Protein AF-A0A1J7BX11-F1 (afdb_monomer)

Organism: Flavobacterium johnsoniae (NCBI:txid986)

Foldseek 3Di:
DDDDPVLPQDFDVLQDDDECSVVVSQLVSVVSVHDDDDDPPDDDDDPDPDDLDPSNLVNVVSNCVVCVVSPDPPDPDDDLVVVLVVLLVSQVSCVVVPNHDPVSLVVNCVVPVPPVSNVSNVVSVVVVVVVVVVVVD

Mean predicted aligned error: 5.06 Å

Secondary structure (DSSP, 8-state):
----GGG-----TTS-SSSSHHHHHHHHHHHTTPPP---SSS-----------HHHHHHHHHHHHHHGGG--SS--S--HHHHHHHHHHHHHHHHHTT---HHHHHHHHHH-TT-HHHHHHHHHHHHHHHHHHHH--

Solvent-accessible surface area (backbone atoms only — not comparable to full-atom values): 8822 Å² total; per-residue (Å²): 140,87,78,65,79,89,69,77,76,69,80,62,76,87,55,62,82,96,35,62,54,70,58,51,40,50,51,55,41,46,74,71,72,49,85,89,83,87,69,84,90,62,89,77,89,75,91,70,90,77,74,89,47,70,64,40,53,52,25,52,54,52,49,46,72,75,42,50,90,69,54,76,86,83,70,84,82,80,53,68,68,59,54,55,49,51,52,50,54,52,48,54,54,21,50,74,67,70,57,66,59,64,70,61,51,51,51,44,38,76,75,42,64,85,41,69,64,56,56,53,53,50,52,53,51,54,48,55,51,56,53,51,66,69,76,76,116

Radius of gyration: 19.07 Å; Cα contacts (8 Å, |Δi|>4): 76; chains: 1; bounding box: 45×33×64 Å

pLDDT: mean 91.87, std 7.67, range [46.41, 97.62]

InterPro domains:
  IPR029044 Nucleotide-diphospho-sugar transferases [G3DSA:3.90.550.10] (1-85)

Structure (mmCIF, N/CA/C/O backbone):
data_AF-A0A1J7BX11-F1
#
_entry.id   AF-A0A1J7BX11-F1
#
loop_
_atom_site.group_PDB
_atom_site.id
_atom_site.type_symbol
_atom_site.label_atom_id
_atom_site.label_alt_id
_atom_site.label_comp_id
_atom_site.label_asym_id
_atom_site.label_entity_id
_atom_site.label_seq_id
_atom_site.pdbx_PDB_ins_code
_atom_site.Cartn_x
_atom_site.Cartn_y
_atom_site.Cartn_z
_atom_site.occupancy
_atom_site.B_iso_or_equiv
_atom_site.auth_seq_id
_atom_site.auth_comp_id
_atom_site.auth_asym_id
_atom_site.auth_atom_id
_atom_site.pdbx_PDB_model_num
ATOM 1 N N . MET A 1 1 ? -12.746 -8.350 12.673 1.00 83.00 1 MET A N 1
ATOM 2 C CA . MET A 1 1 ? -12.798 -6.941 13.123 1.00 83.00 1 MET A CA 1
ATOM 3 C C . MET A 1 1 ? -14.225 -6.624 13.523 1.00 83.00 1 MET A C 1
ATOM 5 O O . MET A 1 1 ? -15.134 -7.018 12.806 1.00 83.00 1 MET A O 1
ATOM 9 N N . A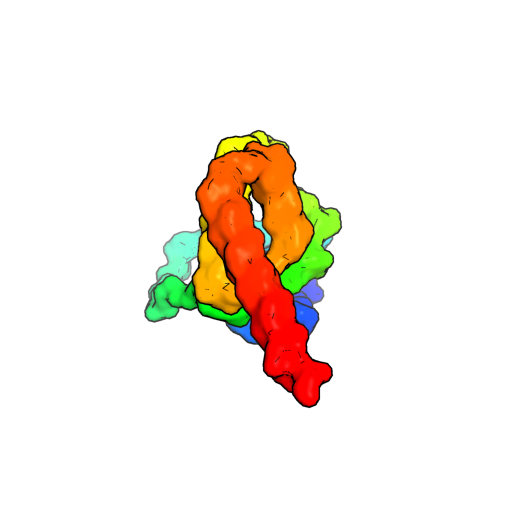LA A 1 2 ? -14.417 -5.957 14.655 1.00 90.62 2 ALA A N 1
ATOM 10 C CA . ALA A 1 2 ? -15.730 -5.558 15.147 1.00 90.62 2 ALA A CA 1
ATOM 11 C C . ALA A 1 2 ? -15.687 -4.083 15.560 1.00 90.62 2 ALA A C 1
ATOM 13 O O . ALA A 1 2 ? -14.660 -3.610 16.044 1.00 90.62 2 ALA A O 1
ATOM 14 N N . LEU A 1 3 ? -16.792 -3.366 15.356 1.00 92.88 3 LEU A N 1
ATOM 15 C CA . LEU A 1 3 ? -16.944 -1.964 15.738 1.00 92.88 3 LEU A CA 1
ATOM 16 C C . LEU A 1 3 ? -18.206 -1.807 16.587 1.00 92.88 3 LEU A C 1
ATOM 18 O O . LEU A 1 3 ? -19.226 -2.447 16.330 1.00 92.88 3 LEU A O 1
ATOM 22 N N . LYS A 1 4 ? -18.163 -0.920 17.586 1.00 90.69 4 LYS A N 1
ATOM 23 C CA . LYS A 1 4 ? -19.382 -0.511 18.296 1.00 90.69 4 LYS A CA 1
ATOM 24 C C . LYS A 1 4 ? -20.278 0.265 17.332 1.00 90.69 4 LYS A C 1
ATOM 26 O O . LYS A 1 4 ? -19.801 1.178 16.656 1.00 90.69 4 LYS A O 1
ATOM 31 N N . LYS A 1 5 ? -21.584 -0.024 17.335 1.00 88.50 5 LYS A N 1
ATOM 32 C CA . LYS A 1 5 ? -22.583 0.678 16.505 1.00 88.50 5 LYS A CA 1
ATOM 33 C C . LYS A 1 5 ? -22.527 2.204 16.673 1.00 88.50 5 LYS A C 1
ATOM 35 O O . LYS A 1 5 ? -22.712 2.937 15.711 1.00 88.50 5 LYS A O 1
ATOM 40 N N . SER A 1 6 ? -22.208 2.681 17.877 1.00 88.62 6 SER A N 1
ATOM 41 C CA . SER A 1 6 ? -22.104 4.108 18.203 1.00 88.62 6 SER A CA 1
ATOM 42 C C . SER A 1 6 ? -20.964 4.853 17.498 1.00 88.62 6 SER A C 1
ATOM 44 O O . SER A 1 6 ? -20.960 6.077 17.515 1.00 88.62 6 SER A O 1
ATOM 46 N N . THR A 1 7 ? -20.006 4.156 16.877 1.00 89.88 7 THR A N 1
ATOM 47 C CA . THR A 1 7 ? -18.898 4.807 16.153 1.00 89.88 7 THR A CA 1
ATOM 48 C C . THR A 1 7 ? -19.355 5.488 14.859 1.00 89.88 7 THR A C 1
ATOM 50 O O . THR A 1 7 ? -18.707 6.431 14.396 1.00 89.88 7 THR A O 1
ATOM 53 N N . ALA A 1 8 ? -20.471 5.036 14.267 1.00 92.12 8 ALA A N 1
ATOM 54 C CA . ALA A 1 8 ? -20.993 5.510 12.980 1.00 92.12 8 ALA A CA 1
ATOM 55 C C . ALA A 1 8 ? -19.924 5.559 11.862 1.00 92.12 8 ALA A C 1
ATOM 57 O O . ALA A 1 8 ? -19.929 6.470 11.034 1.00 92.12 8 ALA A O 1
ATOM 58 N N . VAL A 1 9 ? -18.925 4.670 11.909 1.00 95.12 9 VAL A N 1
ATOM 59 C CA . VAL A 1 9 ? -17.916 4.518 10.851 1.00 95.12 9 VAL A CA 1
ATOM 60 C C . VAL A 1 9 ? -18.419 3.465 9.875 1.00 95.12 9 VAL A C 1
ATOM 62 O O . VAL A 1 9 ? -18.834 2.384 10.289 1.00 95.12 9 VAL A O 1
ATOM 65 N N . GLU A 1 10 ? -18.354 3.783 8.590 1.00 94.06 10 GLU A N 1
ATOM 66 C CA . GLU A 1 10 ? -18.792 2.918 7.499 1.00 94.06 10 GLU A CA 1
ATOM 67 C C . GLU A 1 10 ? -17.611 2.577 6.590 1.00 94.06 10 GLU A C 1
ATOM 69 O O . GLU A 1 10 ? -16.585 3.263 6.589 1.00 94.06 10 GLU A O 1
ATOM 74 N N . PHE A 1 11 ? -17.741 1.501 5.814 1.00 94.44 11 PHE A N 1
ATOM 75 C CA . PHE A 1 11 ? -16.731 1.168 4.818 1.00 94.44 11 PHE A CA 1
ATOM 76 C C . PHE A 1 11 ? -16.718 2.213 3.706 1.00 94.44 11 PHE A C 1
ATOM 78 O O . PHE A 1 11 ? -17.746 2.555 3.129 1.00 94.44 11 PHE A O 1
ATOM 85 N N . ASN A 1 12 ? -15.524 2.680 3.354 1.00 94.69 12 ASN A N 1
ATOM 86 C CA . ASN A 1 12 ? -15.344 3.527 2.190 1.00 94.69 12 ASN A CA 1
ATOM 87 C C . ASN A 1 12 ? -15.516 2.695 0.911 1.00 94.69 12 ASN A C 1
ATOM 89 O O . ASN A 1 12 ? -14.584 2.010 0.490 1.00 94.69 12 ASN A O 1
ATOM 93 N N . GLU A 1 13 ? -16.673 2.803 0.258 1.00 94.50 13 GLU A N 1
ATOM 94 C CA . GLU A 1 13 ? -17.008 2.062 -0.971 1.00 94.50 13 GLU A CA 1
ATOM 95 C C . GLU A 1 13 ? -16.086 2.380 -2.162 1.00 94.50 13 GLU A C 1
ATOM 97 O O . GLU A 1 13 ? -16.064 1.672 -3.172 1.00 94.50 13 GLU A O 1
ATOM 102 N N . ARG A 1 14 ? -15.248 3.422 -2.055 1.00 94.56 14 ARG A N 1
ATOM 103 C CA . ARG A 1 14 ? -14.187 3.679 -3.036 1.00 94.56 14 ARG A CA 1
ATOM 104 C C . ARG A 1 14 ? -13.066 2.646 -2.928 1.00 94.56 14 ARG A C 1
ATOM 106 O O . ARG A 1 14 ? -12.324 2.497 -3.894 1.00 94.56 14 ARG A O 1
ATOM 113 N N . ILE A 1 15 ? -12.918 1.917 -1.823 1.00 92.62 15 ILE A N 1
ATOM 114 C CA . ILE A 1 15 ? -12.069 0.723 -1.744 1.00 92.62 15 ILE A CA 1
ATOM 115 C C . ILE A 1 15 ? -12.918 -0.475 -2.170 1.00 92.62 15 ILE A C 1
ATOM 117 O O . ILE A 1 15 ? -13.819 -0.906 -1.464 1.00 92.62 15 ILE A O 1
ATOM 121 N N . SER A 1 16 ? -12.628 -1.002 -3.355 1.00 86.44 16 SER A N 1
ATOM 122 C CA . SER A 1 16 ? -13.355 -2.121 -3.953 1.00 86.44 16 SER A CA 1
ATOM 123 C C . SER A 1 16 ? -12.585 -3.431 -3.788 1.00 86.44 16 SER A C 1
ATOM 125 O O . SER A 1 16 ? -11.359 -3.437 -3.914 1.00 86.44 16 SER A O 1
ATOM 127 N N . GLY A 1 17 ? -13.302 -4.543 -3.628 1.00 86.69 17 GLY A N 1
ATOM 128 C CA . GLY A 1 17 ? -12.715 -5.877 -3.480 1.00 86.69 17 GLY A CA 1
ATOM 129 C C . GLY A 1 17 ? -12.317 -6.198 -2.037 1.00 86.69 17 GLY A C 1
ATOM 130 O O . GLY A 1 17 ? -12.794 -5.573 -1.096 1.00 86.69 17 GLY A O 1
ATOM 131 N N . PHE A 1 18 ? -11.438 -7.186 -1.865 1.00 88.25 18 PHE A N 1
ATOM 132 C CA . PHE A 1 18 ? -11.105 -7.767 -0.555 1.00 88.25 18 PHE A CA 1
ATOM 133 C C . PHE A 1 18 ? -9.740 -7.320 -0.011 1.00 88.25 18 PHE A C 1
ATOM 135 O O . PHE A 1 18 ? -9.129 -8.017 0.796 1.00 88.25 18 PHE A O 1
ATOM 142 N N . HIS A 1 19 ? -9.231 -6.173 -0.464 1.00 92.25 19 HIS A N 1
ATOM 143 C CA . HIS A 1 19 ? -7.922 -5.659 -0.058 1.00 92.25 19 HIS A CA 1
ATOM 144 C C . HIS A 1 19 ? -8.038 -4.246 0.512 1.00 92.25 19 HIS A C 1
ATOM 146 O O . HIS A 1 19 ? -8.748 -3.409 -0.039 1.00 92.25 19 HIS A O 1
ATOM 152 N N . CYS A 1 20 ? -7.299 -3.977 1.591 1.00 94.81 20 CYS A N 1
ATOM 153 C CA . CYS A 1 20 ? -7.130 -2.661 2.220 1.00 94.81 20 CYS A CA 1
ATOM 154 C C . CYS A 1 20 ? -8.389 -2.021 2.838 1.00 94.81 20 CYS A C 1
ATOM 156 O O . CYS A 1 20 ? -8.295 -0.898 3.336 1.00 94.81 20 CYS A O 1
ATOM 158 N N . TYR A 1 21 ? -9.553 -2.681 2.832 1.00 94.44 21 TYR A N 1
ATOM 159 C CA . TYR A 1 21 ? -10.766 -2.153 3.476 1.00 94.44 21 TYR A CA 1
ATOM 160 C C . TYR A 1 21 ? -10.609 -2.069 5.002 1.00 94.44 21 TYR A C 1
ATOM 162 O O . TYR A 1 21 ? -11.106 -1.140 5.634 1.00 94.44 21 TYR A O 1
ATOM 170 N N . ASP A 1 22 ? -9.876 -3.019 5.575 1.00 94.00 22 ASP A N 1
ATOM 171 C CA . ASP A 1 22 ? -9.486 -3.114 6.978 1.00 94.00 22 ASP A CA 1
ATOM 172 C C . ASP A 1 22 ? -8.560 -1.965 7.395 1.00 94.00 22 ASP A C 1
ATOM 174 O O . ASP A 1 22 ? -8.763 -1.341 8.437 1.00 94.00 22 ASP A O 1
ATOM 178 N N . LEU A 1 23 ? -7.591 -1.616 6.549 1.00 94.75 23 LEU A N 1
ATOM 179 C CA . LEU A 1 23 ? -6.744 -0.440 6.733 1.00 94.75 23 LEU A CA 1
ATOM 180 C C . LEU A 1 23 ? -7.546 0.859 6.607 1.00 94.75 23 LEU A C 1
ATOM 182 O O . LEU A 1 23 ? -7.369 1.765 7.421 1.00 94.75 23 LEU A O 1
ATOM 186 N N . GLY A 1 24 ? -8.431 0.953 5.608 1.00 95.88 24 GLY A N 1
ATOM 187 C CA . GLY A 1 24 ? -9.268 2.133 5.375 1.00 95.88 24 GLY A CA 1
ATOM 188 C C . GLY A 1 24 ? -10.134 2.460 6.583 1.00 95.88 24 GLY A C 1
ATOM 189 O O . GLY A 1 24 ? -10.018 3.543 7.156 1.00 95.88 24 GLY A O 1
ATOM 190 N N . ILE A 1 25 ? -10.921 1.482 7.034 1.00 95.62 25 ILE A N 1
ATOM 191 C CA . ILE A 1 25 ? -11.795 1.664 8.193 1.00 95.62 25 ILE A CA 1
ATOM 192 C C . ILE A 1 25 ? -11.002 1.887 9.486 1.00 95.62 25 ILE A C 1
ATOM 194 O O . ILE A 1 25 ? -11.440 2.659 10.332 1.00 95.62 25 ILE A O 1
ATOM 198 N N . SER A 1 26 ? -9.809 1.298 9.630 1.00 95.31 26 SER A N 1
ATOM 199 C CA . SER A 1 26 ? -8.927 1.580 10.769 1.00 95.31 26 SER A CA 1
ATOM 200 C C . SER A 1 26 ? -8.525 3.057 10.818 1.00 95.31 26 SER A C 1
ATOM 202 O O . SER A 1 26 ? -8.587 3.680 11.876 1.00 95.31 26 SER A O 1
ATOM 204 N N . ILE A 1 27 ? -8.161 3.659 9.681 1.00 95.75 27 ILE A N 1
ATOM 205 C CA . ILE A 1 27 ? -7.839 5.093 9.643 1.00 95.75 27 ILE A CA 1
ATOM 206 C C . ILE A 1 27 ? -9.070 5.936 9.982 1.00 95.75 27 ILE A C 1
ATOM 208 O O . ILE A 1 27 ? -8.954 6.885 10.754 1.00 95.75 27 ILE A O 1
ATOM 212 N N . ASP A 1 28 ? -10.240 5.581 9.453 1.00 95.38 28 ASP A N 1
ATOM 213 C CA . ASP A 1 28 ? -11.470 6.340 9.692 1.00 95.38 28 ASP A CA 1
ATOM 214 C C . ASP A 1 28 ? -11.949 6.234 11.159 1.00 95.38 28 ASP A C 1
ATOM 216 O O . ASP A 1 28 ? -12.440 7.213 11.722 1.00 95.38 28 ASP A O 1
ATOM 220 N N . VAL A 1 29 ? -11.728 5.093 11.827 1.00 95.69 29 VAL A N 1
ATOM 221 C CA . VAL A 1 29 ? -11.932 4.928 13.282 1.00 95.69 29 VAL A CA 1
ATOM 222 C C . VAL A 1 29 ? -11.011 5.851 14.080 1.00 95.69 29 VAL A C 1
ATOM 224 O O . VAL A 1 29 ? -11.480 6.541 14.988 1.00 95.69 29 VAL A O 1
ATOM 227 N N . LEU A 1 30 ? -9.721 5.894 13.731 1.00 94.69 30 LEU A N 1
ATOM 228 C CA . LEU A 1 30 ? -8.750 6.771 14.393 1.00 94.69 30 LEU A CA 1
ATOM 229 C C . LEU A 1 30 ? -9.080 8.255 14.171 1.00 94.69 30 LEU A C 1
ATOM 231 O O . LEU A 1 30 ? -8.961 9.050 15.099 1.00 94.69 30 LEU A O 1
ATOM 235 N N . ASP A 1 31 ? -9.532 8.635 12.972 1.00 93.88 31 ASP A N 1
ATOM 236 C CA . ASP A 1 31 ? -9.943 10.012 12.659 1.00 93.88 31 ASP A CA 1
ATOM 237 C C . ASP A 1 31 ? -11.143 10.478 13.488 1.00 93.88 31 ASP A C 1
ATOM 239 O O . ASP A 1 31 ? -11.262 11.664 13.789 1.00 93.88 31 ASP A O 1
ATOM 243 N N . LYS A 1 32 ? -12.011 9.551 13.902 1.00 94.31 32 LYS A N 1
ATOM 244 C CA . LYS A 1 32 ? -13.110 9.841 14.830 1.00 94.31 32 LYS A CA 1
ATOM 245 C C . LYS A 1 32 ? -12.687 9.892 16.302 1.00 94.31 32 LYS A C 1
ATOM 247 O O . LYS A 1 32 ? -13.541 10.057 17.169 1.00 94.31 32 LYS A O 1
ATOM 252 N N . GLY A 1 33 ? -11.395 9.753 16.600 1.00 93.75 33 GLY A N 1
ATOM 253 C CA . GLY A 1 33 ? -10.860 9.812 17.961 1.00 93.75 33 GLY A CA 1
ATOM 254 C C . GLY A 1 33 ? -11.067 8.531 18.771 1.00 93.75 33 GLY A C 1
ATOM 255 O O . GLY A 1 33 ? -10.845 8.531 19.981 1.00 93.75 33 GLY A O 1
ATOM 256 N N . TYR A 1 34 ? -11.482 7.435 18.132 1.00 94.75 34 TYR A N 1
ATOM 257 C CA . TYR A 1 34 ? -11.560 6.134 18.788 1.00 94.75 34 TYR A CA 1
ATOM 258 C C . TYR A 1 34 ? -10.208 5.418 18.760 1.00 94.75 34 TYR A C 1
ATOM 260 O O . TYR A 1 34 ? -9.333 5.709 17.947 1.00 94.75 34 TYR A O 1
ATOM 268 N N . GLN A 1 35 ? -10.057 4.436 19.645 1.00 93.19 35 GLN A N 1
ATOM 269 C CA . GLN A 1 35 ? -8.873 3.588 19.722 1.00 93.19 35 GLN A CA 1
ATOM 270 C C . GLN A 1 35 ? -9.118 2.245 19.036 1.00 93.19 35 GLN A C 1
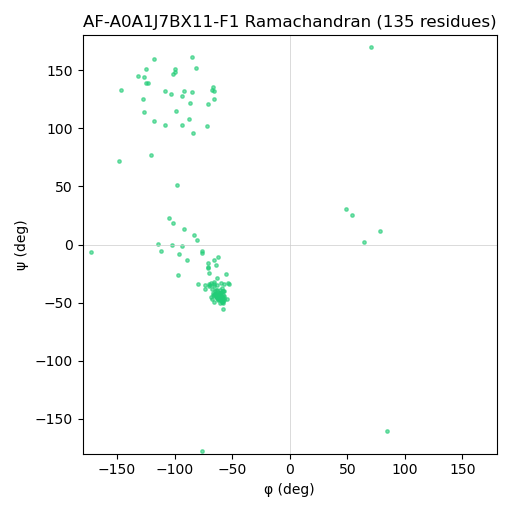ATOM 272 O O . GLN A 1 35 ? -10.226 1.708 19.060 1.00 93.19 35 GLN A O 1
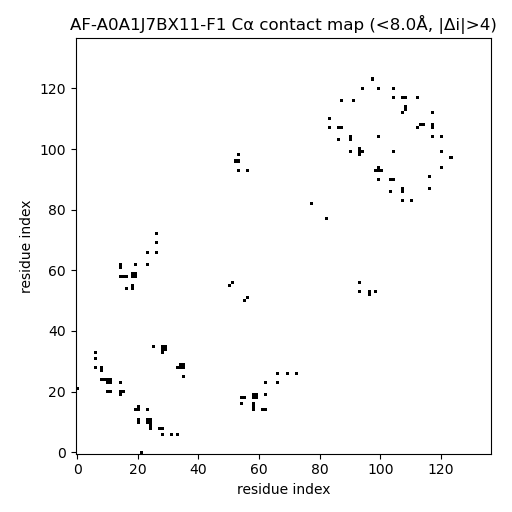ATOM 277 N N . ILE A 1 36 ? -8.052 1.689 18.466 1.00 93.44 36 ILE A N 1
ATOM 278 C CA . ILE A 1 36 ? -8.023 0.326 17.937 1.00 93.44 36 ILE A CA 1
ATOM 279 C C . ILE A 1 36 ? -7.269 -0.537 18.941 1.00 93.44 36 ILE A C 1
ATOM 281 O O . ILE A 1 36 ? -6.168 -0.181 19.358 1.00 93.44 36 ILE A O 1
ATOM 285 N N . ILE A 1 37 ? -7.864 -1.666 19.317 1.00 94.25 37 ILE A N 1
ATOM 286 C CA . ILE A 1 37 ? -7.286 -2.625 20.260 1.00 94.25 37 ILE A CA 1
ATOM 287 C C . ILE A 1 37 ? -7.238 -4.015 19.627 1.00 94.25 37 ILE A C 1
ATOM 289 O O . ILE A 1 37 ? -8.087 -4.363 18.804 1.00 94.25 37 ILE A O 1
ATOM 293 N N . VAL A 1 38 ? -6.261 -4.816 20.043 1.00 93.62 38 VAL A N 1
ATOM 294 C CA . VAL A 1 38 ? -6.202 -6.257 19.778 1.00 93.62 38 VAL A CA 1
ATOM 295 C C . VAL A 1 38 ? -6.481 -6.958 21.103 1.00 93.62 38 VAL A C 1
ATOM 297 O O . VAL A 1 38 ? -5.922 -6.566 22.124 1.00 93.62 38 VAL A O 1
ATOM 300 N N . SER A 1 39 ? -7.373 -7.947 21.099 1.00 93.62 39 SER A N 1
ATOM 301 C CA . SER A 1 39 ? -7.740 -8.712 22.292 1.00 93.62 39 SER A CA 1
ATOM 302 C C . SER A 1 39 ? -7.488 -10.193 22.054 1.00 93.62 39 SER A C 1
ATOM 304 O O . SER A 1 39 ? -7.785 -10.709 20.980 1.00 93.62 39 SER A O 1
ATOM 306 N N . ASP A 1 40 ? -6.957 -10.854 23.072 1.00 95.19 40 ASP A N 1
ATOM 307 C CA . ASP A 1 40 ? -6.716 -12.294 23.159 1.00 95.19 40 ASP A CA 1
ATOM 308 C C . ASP A 1 40 ? -7.873 -13.054 23.835 1.00 95.19 40 ASP A C 1
ATOM 310 O O . ASP A 1 40 ? -7.849 -14.278 23.914 1.00 95.19 40 ASP A O 1
ATOM 314 N N . GLN A 1 41 ? -8.922 -12.349 24.274 1.00 97.31 41 GLN A N 1
ATOM 315 C CA . GLN A 1 41 ? -10.100 -12.953 24.907 1.00 97.31 41 GLN A CA 1
ATOM 316 C C . GLN A 1 41 ? -10.980 -13.733 23.923 1.00 97.31 41 GLN A C 1
ATOM 318 O O . GLN A 1 41 ? -11.842 -14.506 24.339 1.00 97.31 41 GLN A O 1
ATOM 323 N N . ILE A 1 42 ? -10.795 -13.513 22.619 1.00 93.88 42 ILE A N 1
ATOM 324 C CA . ILE A 1 42 ? -11.539 -14.185 21.557 1.00 93.88 42 ILE A CA 1
ATOM 325 C C . ILE A 1 42 ? -10.531 -14.797 20.589 1.00 93.88 42 ILE A C 1
ATOM 327 O O . ILE A 1 42 ? -9.823 -14.079 19.883 1.00 93.88 42 ILE A O 1
ATOM 331 N N . LEU A 1 43 ? -10.507 -16.127 20.523 1.00 94.19 43 LEU A N 1
ATOM 332 C CA . LEU A 1 43 ? -9.723 -16.859 19.537 1.00 94.19 43 LEU A CA 1
ATOM 333 C C . LEU A 1 43 ? -10.531 -17.012 18.245 1.00 94.19 43 LEU A C 1
ATOM 335 O O . LEU A 1 43 ? -11.618 -17.586 18.247 1.00 94.19 43 LEU A O 1
ATOM 339 N N . ILE A 1 44 ? -9.986 -16.505 17.140 1.00 92.75 44 ILE A N 1
ATOM 340 C CA . ILE A 1 44 ? -10.545 -16.677 15.797 1.00 92.75 44 ILE A CA 1
ATOM 341 C C . ILE 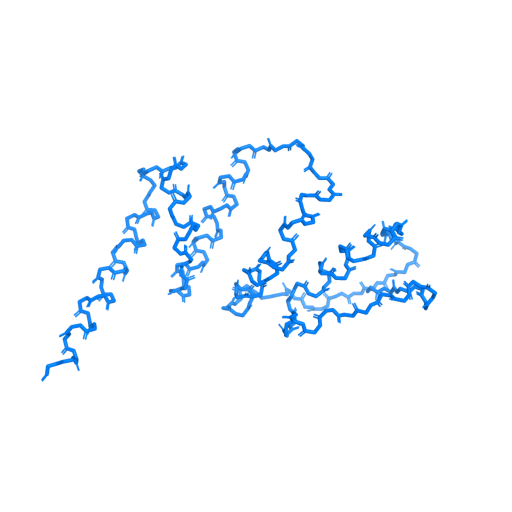A 1 44 ? -9.438 -17.208 14.896 1.00 92.75 44 ILE A C 1
ATOM 343 O O . ILE A 1 44 ? -8.383 -16.587 14.773 1.00 92.75 44 ILE A O 1
ATOM 347 N N . GLU A 1 45 ? -9.692 -18.337 14.243 1.00 93.69 45 GLU A N 1
ATOM 348 C CA . GLU A 1 45 ? -8.790 -18.886 13.237 1.00 93.69 45 GLU A CA 1
ATOM 349 C C . GLU A 1 45 ? -9.063 -18.248 11.867 1.00 93.69 45 GLU A C 1
ATOM 351 O O . GLU A 1 45 ? -10.209 -18.141 11.424 1.00 93.69 45 GLU A O 1
ATOM 356 N N . HIS A 1 46 ? -8.003 -17.799 11.194 1.00 91.06 46 HIS A N 1
ATOM 357 C CA . HIS A 1 46 ? -8.081 -17.219 9.857 1.00 91.06 46 HIS A CA 1
ATOM 358 C C . HIS A 1 46 ? -7.491 -18.191 8.834 1.00 91.06 46 HIS A C 1
ATOM 360 O O . HIS A 1 46 ? -6.278 -18.299 8.691 1.00 91.06 46 HIS A O 1
ATOM 366 N N . PHE A 1 47 ? -8.364 -18.870 8.091 1.00 92.44 47 PHE A N 1
ATOM 367 C CA . PHE A 1 47 ? -7.976 -19.918 7.139 1.00 92.44 47 PHE A CA 1
ATOM 368 C C . PHE A 1 47 ? -7.379 -19.402 5.821 1.00 92.44 47 PHE A C 1
ATOM 370 O O . PHE A 1 47 ? -6.934 -20.192 4.990 1.00 92.44 47 PHE A O 1
ATOM 377 N N . SER A 1 48 ? -7.396 -18.089 5.580 1.00 88.94 48 SER A N 1
ATOM 378 C CA . SER A 1 48 ? -6.846 -17.514 4.352 1.00 88.94 48 SER A CA 1
ATOM 379 C C . SER A 1 48 ? -5.391 -17.094 4.547 1.00 88.94 48 SER A C 1
ATOM 381 O O . SER A 1 48 ? -5.067 -16.295 5.421 1.00 88.94 48 SER A O 1
ATOM 383 N N . ASN A 1 49 ? -4.512 -17.561 3.661 1.00 87.75 49 ASN A N 1
ATOM 384 C CA . ASN A 1 49 ? -3.108 -17.138 3.628 1.00 87.75 49 ASN A CA 1
ATOM 385 C C . ASN A 1 49 ? -2.915 -15.737 3.016 1.00 87.75 49 ASN A C 1
ATOM 387 O O . ASN A 1 49 ? -1.801 -15.215 2.990 1.00 87.75 49 ASN A O 1
ATOM 391 N N . GLY A 1 50 ? -3.987 -15.128 2.496 1.00 87.56 50 GLY A N 1
ATOM 392 C CA . GLY A 1 50 ? -3.905 -13.922 1.679 1.00 87.56 50 GLY A C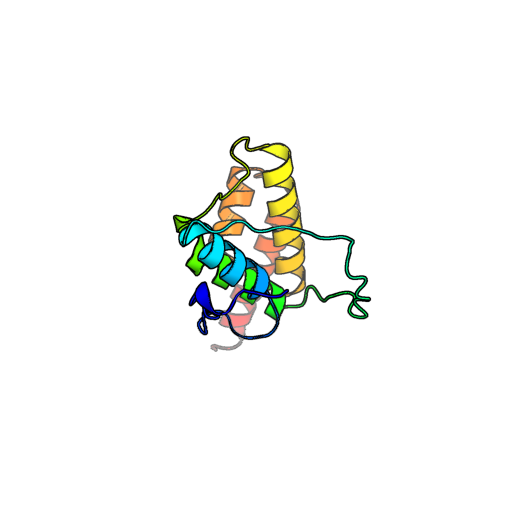A 1
ATOM 393 C C . GLY A 1 50 ? -3.307 -14.183 0.291 1.00 87.56 50 GLY A C 1
ATOM 394 O O . GLY A 1 50 ? -2.805 -15.263 -0.017 1.00 87.56 50 GLY A O 1
ATOM 395 N N . ASN A 1 51 ? -3.393 -13.183 -0.588 1.00 89.94 51 ASN A N 1
ATOM 396 C CA . ASN A 1 51 ? -2.818 -13.244 -1.931 1.00 89.94 51 ASN A CA 1
ATOM 397 C C . ASN A 1 51 ? -2.325 -11.858 -2.359 1.00 89.94 51 ASN A C 1
ATOM 399 O O . ASN A 1 51 ? -3.048 -10.871 -2.238 1.00 89.94 51 ASN A O 1
ATOM 403 N N . THR A 1 52 ? -1.110 -11.792 -2.897 1.00 91.75 52 THR A N 1
ATOM 404 C CA . THR A 1 52 ? -0.486 -10.575 -3.429 1.00 91.75 52 THR A CA 1
ATOM 405 C C . THR A 1 52 ? -0.647 -10.501 -4.948 1.00 91.75 52 THR A C 1
ATOM 407 O O . THR A 1 52 ? 0.315 -10.338 -5.699 1.00 91.75 52 THR A O 1
ATOM 410 N N . ASN A 1 53 ? -1.885 -10.656 -5.419 1.00 93.88 53 ASN A N 1
ATOM 411 C CA . ASN A 1 53 ? -2.212 -10.625 -6.842 1.00 93.88 53 ASN A CA 1
ATOM 412 C C . ASN A 1 53 ? -2.226 -9.195 -7.421 1.00 93.88 53 ASN A C 1
ATOM 414 O O . ASN A 1 53 ? -1.948 -8.199 -6.749 1.00 93.88 53 ASN A O 1
ATOM 418 N N . LEU A 1 54 ? -2.564 -9.078 -8.706 1.00 94.69 54 LEU A N 1
ATOM 419 C CA . LEU A 1 54 ? -2.686 -7.779 -9.365 1.00 94.69 54 LEU A CA 1
ATOM 420 C C . LEU A 1 54 ? -3.740 -6.871 -8.700 1.00 94.69 54 LEU A C 1
ATOM 422 O O . LEU A 1 54 ? -3.557 -5.652 -8.673 1.00 94.69 54 LEU A O 1
ATOM 426 N N . ASP A 1 55 ? -4.820 -7.435 -8.161 1.00 94.12 55 ASP A N 1
ATOM 427 C CA . ASP A 1 55 ? -5.877 -6.660 -7.509 1.00 94.12 55 ASP A CA 1
ATOM 428 C C . ASP A 1 55 ? -5.436 -6.132 -6.145 1.00 94.12 55 ASP A C 1
ATOM 430 O O . ASP A 1 55 ? -5.735 -4.985 -5.821 1.00 94.12 55 ASP A O 1
ATOM 434 N N . PHE A 1 56 ? -4.619 -6.885 -5.408 1.00 94.31 56 PHE A N 1
ATOM 435 C CA . PHE A 1 56 ? -3.927 -6.401 -4.215 1.00 94.31 56 PHE A CA 1
ATOM 436 C C . PHE A 1 56 ? -3.050 -5.181 -4.523 1.00 94.31 56 PHE A C 1
ATOM 438 O O . PHE A 1 56 ? -3.127 -4.166 -3.831 1.00 94.31 56 PHE A O 1
ATOM 445 N N . ILE A 1 57 ? -2.270 -5.223 -5.609 1.00 95.31 57 ILE A N 1
ATOM 446 C CA . ILE A 1 57 ? -1.413 -4.095 -6.022 1.00 95.31 57 ILE A CA 1
ATOM 447 C C . ILE A 1 57 ? -2.254 -2.862 -6.358 1.00 95.31 57 ILE A C 1
ATOM 449 O O . ILE A 1 57 ? -1.955 -1.760 -5.894 1.00 95.31 57 ILE A O 1
ATOM 453 N N . LYS A 1 58 ? -3.318 -3.037 -7.153 1.00 94.06 58 LYS A N 1
ATOM 454 C CA . LYS A 1 58 ? -4.254 -1.950 -7.478 1.00 94.06 58 LYS A CA 1
ATOM 455 C C . LYS A 1 58 ? -4.918 -1.398 -6.214 1.00 94.06 58 LYS A C 1
ATOM 457 O O . LYS A 1 58 ? -5.032 -0.180 -6.082 1.00 94.06 58 LYS A O 1
ATOM 462 N N . GLY A 1 59 ? -5.309 -2.279 -5.293 1.00 94.62 59 GLY A N 1
ATOM 463 C CA . GLY A 1 59 ? -5.909 -1.949 -4.003 1.00 94.62 59 GLY A CA 1
ATOM 464 C C . GLY A 1 59 ? -4.996 -1.080 -3.148 1.00 94.62 59 GLY A C 1
ATOM 465 O O . GLY A 1 59 ? -5.419 -0.009 -2.726 1.00 94.62 59 GLY A O 1
ATOM 466 N N . ILE A 1 60 ? -3.725 -1.462 -2.988 1.00 94.94 60 ILE A N 1
ATOM 467 C CA . ILE A 1 60 ? -2.737 -0.673 -2.234 1.00 94.94 60 ILE A CA 1
ATOM 468 C C . ILE A 1 60 ? -2.534 0.710 -2.847 1.00 94.94 60 ILE A C 1
ATOM 470 O O . ILE A 1 60 ? -2.523 1.701 -2.120 1.00 94.94 60 ILE A O 1
ATOM 474 N N . ILE A 1 61 ? -2.367 0.799 -4.171 1.00 94.69 61 ILE A N 1
ATOM 475 C CA . ILE A 1 61 ? -2.153 2.090 -4.842 1.00 94.69 61 ILE A CA 1
ATOM 476 C C . ILE A 1 61 ? -3.370 2.995 -4.627 1.00 94.69 61 ILE A C 1
ATOM 478 O O . ILE A 1 61 ? -3.219 4.152 -4.237 1.00 94.69 61 ILE A O 1
ATOM 482 N N . LYS A 1 62 ? -4.577 2.451 -4.821 1.00 95.56 62 LYS A N 1
ATOM 483 C CA . LYS A 1 62 ? -5.835 3.178 -4.627 1.00 95.56 62 LYS A CA 1
ATOM 484 C C . LYS A 1 62 ? -6.016 3.619 -3.175 1.00 95.56 62 LYS A C 1
ATOM 486 O O . LYS A 1 62 ? -6.356 4.771 -2.928 1.00 95.56 62 LYS A O 1
ATOM 491 N N . PHE A 1 63 ? -5.750 2.727 -2.224 1.00 96.56 63 PHE A N 1
ATOM 492 C CA . PHE A 1 6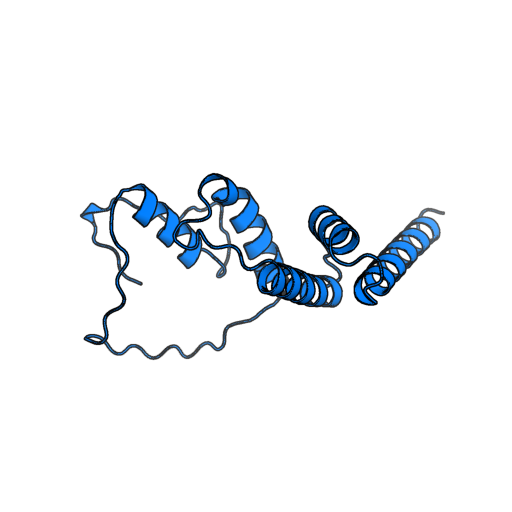3 ? -5.766 3.027 -0.797 1.00 96.56 63 PHE A CA 1
ATOM 493 C C . PHE A 1 63 ? -4.795 4.162 -0.461 1.00 96.56 63 PHE A C 1
ATOM 495 O O . PHE A 1 63 ? -5.191 5.137 0.173 1.00 96.56 63 PHE A O 1
ATOM 502 N N . HIS A 1 64 ? -3.549 4.084 -0.937 1.00 94.81 64 HIS A N 1
ATOM 503 C CA . HIS A 1 64 ? -2.562 5.134 -0.709 1.00 94.81 64 HIS A CA 1
ATOM 504 C C . HIS A 1 64 ? -3.045 6.478 -1.262 1.00 94.81 64 HIS A C 1
ATOM 506 O O . HIS A 1 64 ? -2.984 7.481 -0.561 1.00 94.81 64 HIS A O 1
ATOM 512 N N . ASP A 1 65 ? -3.583 6.519 -2.480 1.00 94.94 65 ASP A N 1
ATOM 513 C CA . ASP A 1 65 ? -4.088 7.767 -3.050 1.00 94.94 65 ASP A CA 1
ATOM 514 C C . ASP A 1 65 ? -5.266 8.367 -2.271 1.00 94.94 65 ASP A C 1
ATOM 516 O O . ASP A 1 65 ? -5.338 9.592 -2.155 1.00 94.94 65 ASP A O 1
ATOM 520 N N . LEU A 1 66 ? -6.140 7.527 -1.709 1.00 96.94 66 LEU A N 1
ATOM 521 C CA . LEU A 1 66 ? -7.280 7.949 -0.891 1.00 96.94 66 LEU A CA 1
ATOM 522 C C . LEU A 1 66 ? -6.869 8.433 0.508 1.00 96.94 66 LEU A C 1
ATOM 524 O O . LEU A 1 66 ? -7.454 9.389 1.011 1.00 96.94 66 LEU A O 1
ATOM 528 N N . TYR A 1 67 ? -5.878 7.792 1.133 1.00 96.56 67 TYR A N 1
ATOM 529 C CA . TYR A 1 67 ? -5.563 7.988 2.553 1.00 96.56 67 TYR A CA 1
ATOM 530 C C . TYR A 1 67 ? -4.218 8.683 2.818 1.00 96.56 67 TYR A C 1
ATOM 532 O O . TYR A 1 67 ? -3.934 9.016 3.965 1.00 96.56 67 TYR A O 1
ATOM 540 N N . LYS A 1 68 ? -3.387 8.966 1.803 1.00 94.62 68 LYS A N 1
ATOM 541 C CA . LYS A 1 68 ? -2.048 9.573 1.985 1.00 94.62 68 LYS A CA 1
ATOM 542 C C . LYS A 1 68 ? -2.034 10.873 2.787 1.00 94.62 68 LYS A C 1
ATOM 544 O O . LYS A 1 68 ? -1.069 11.103 3.501 1.00 94.62 68 LYS A O 1
ATOM 549 N N . SER A 1 69 ? -3.075 11.704 2.702 1.00 95.38 69 SER A N 1
ATOM 550 C CA . SER A 1 69 ? -3.176 12.951 3.481 1.00 95.38 69 SER A CA 1
ATOM 551 C C . SER A 1 69 ? -3.412 12.714 4.974 1.00 95.38 69 SER A C 1
ATOM 553 O O . SER A 1 69 ? -3.155 13.600 5.782 1.00 95.38 69 SER A O 1
ATOM 555 N N . LYS A 1 70 ? -3.895 11.524 5.338 1.00 94.12 70 LYS A N 1
ATOM 556 C CA . LYS A 1 70 ? -4.167 11.098 6.713 1.00 94.12 70 LYS A CA 1
ATOM 557 C C . LYS A 1 70 ? -3.009 10.290 7.313 1.00 94.12 70 LYS A C 1
ATOM 559 O O . LYS A 1 70 ? -3.050 9.964 8.495 1.00 94.12 70 LYS A O 1
ATOM 564 N N . LEU A 1 71 ? -2.002 9.933 6.514 1.00 91.50 71 LEU A N 1
ATOM 565 C CA . LEU A 1 71 ? -0.848 9.129 6.922 1.00 91.50 71 LEU A CA 1
ATOM 566 C C . LEU A 1 71 ? 0.381 10.017 7.207 1.00 91.50 71 LEU A C 1
ATOM 568 O O . LEU A 1 71 ? 0.542 11.047 6.554 1.00 91.50 71 LEU A O 1
ATOM 572 N N . PRO A 1 72 ? 1.299 9.599 8.105 1.00 90.38 72 PRO A N 1
ATOM 573 C CA . PRO A 1 72 ? 1.260 8.390 8.938 1.00 90.38 72 PRO A CA 1
ATOM 574 C C . PRO A 1 72 ? 0.402 8.562 10.208 1.00 90.38 72 PRO A C 1
ATOM 576 O O . PRO A 1 72 ? 0.303 9.655 10.753 1.00 90.38 72 PRO A O 1
ATOM 579 N N . LYS A 1 73 ? -0.184 7.463 10.713 1.00 85.81 73 LYS A N 1
ATOM 580 C CA . LYS A 1 73 ? -1.043 7.454 11.921 1.00 85.81 73 LYS A CA 1
ATOM 581 C C . LYS A 1 73 ? -0.383 6.929 13.207 1.00 85.81 73 LYS A C 1
ATOM 583 O O . LYS A 1 73 ? -1.038 6.901 14.240 1.00 85.81 73 LYS A O 1
ATOM 588 N N . GLY A 1 74 ? 0.885 6.515 13.173 1.00 76.69 74 GLY A N 1
ATOM 589 C CA . GLY A 1 74 ? 1.529 5.926 14.361 1.00 76.69 74 GLY A CA 1
ATOM 590 C C . GLY A 1 74 ? 3.032 5.650 14.280 1.00 76.69 74 GLY A C 1
ATOM 591 O O . GLY A 1 74 ? 3.633 5.312 15.292 1.00 76.69 74 GLY A O 1
ATOM 592 N N . VAL A 1 75 ? 3.665 5.822 13.114 1.00 73.44 75 VAL A N 1
ATOM 593 C CA . VAL A 1 75 ? 5.126 5.727 12.969 1.00 73.44 75 VAL A CA 1
ATOM 594 C C . VAL A 1 75 ? 5.650 7.079 12.507 1.00 73.44 75 VAL A C 1
ATOM 596 O O . VAL A 1 75 ? 5.461 7.466 11.355 1.00 73.44 75 VAL A O 1
ATOM 599 N N . PHE A 1 76 ? 6.292 7.804 13.421 1.00 76.00 76 PHE A N 1
ATOM 600 C CA . PHE A 1 76 ? 6.884 9.116 13.134 1.00 76.00 76 PHE A CA 1
ATOM 601 C C . PHE A 1 76 ? 8.386 9.020 12.836 1.00 76.00 76 PHE A C 1
ATOM 603 O O . PHE A 1 76 ? 8.917 9.816 12.063 1.00 76.00 76 PHE A O 1
ATOM 610 N N . ASN A 1 77 ? 9.054 7.989 13.360 1.00 82.69 77 ASN A N 1
ATOM 611 C CA . ASN A 1 77 ? 10.463 7.725 13.093 1.00 82.69 77 ASN A CA 1
ATOM 612 C C . ASN A 1 77 ? 10.615 6.940 11.790 1.00 82.69 77 ASN A C 1
ATOM 614 O O . ASN A 1 77 ? 10.508 5.714 11.761 1.00 82.69 77 ASN A O 1
ATOM 618 N N . LYS A 1 78 ? 10.865 7.661 10.696 1.00 82.56 78 LYS A N 1
ATOM 619 C CA . LYS A 1 78 ? 11.141 7.053 9.392 1.00 82.56 78 LYS A CA 1
ATOM 620 C C . LYS A 1 78 ? 12.515 6.392 9.396 1.00 82.56 78 LYS A C 1
ATOM 622 O O . LYS A 1 78 ? 13.531 7.062 9.560 1.00 82.56 78 LYS A O 1
ATOM 627 N N . ASN A 1 79 ? 12.550 5.091 9.128 1.00 90.06 79 ASN A N 1
ATOM 628 C CA . ASN A 1 79 ? 13.787 4.388 8.819 1.00 90.06 79 ASN A CA 1
ATOM 629 C C . ASN A 1 79 ? 13.970 4.351 7.297 1.00 90.06 79 ASN A C 1
ATOM 631 O O . ASN A 1 79 ? 13.334 3.562 6.599 1.00 90.06 79 ASN A O 1
ATOM 635 N N . SER A 1 80 ? 14.847 5.212 6.781 1.00 89.69 80 SER A N 1
ATOM 636 C CA . SER A 1 80 ? 15.093 5.358 5.340 1.00 89.69 80 SER A CA 1
ATOM 637 C C . SER A 1 80 ? 15.517 4.050 4.662 1.00 89.69 80 SER A C 1
ATOM 639 O O . SER A 1 80 ? 15.141 3.800 3.515 1.00 89.69 80 SER A O 1
ATOM 641 N N . HIS A 1 81 ? 16.253 3.187 5.367 1.00 91.38 81 HIS A N 1
ATOM 642 C CA . HIS A 1 81 ? 16.664 1.891 4.842 1.00 91.38 81 HIS A CA 1
ATOM 643 C C . HIS A 1 81 ? 15.465 0.952 4.650 1.00 91.38 81 HIS A C 1
ATOM 645 O O . HIS A 1 81 ? 15.321 0.363 3.575 1.00 91.38 81 HIS A O 1
ATOM 651 N N . LEU A 1 82 ? 14.584 0.856 5.653 1.00 92.12 82 LEU A N 1
ATOM 652 C CA . LEU A 1 82 ? 13.373 0.031 5.583 1.00 92.12 82 LEU A CA 1
ATOM 653 C C . LEU A 1 82 ? 12.399 0.536 4.517 1.00 92.12 82 LEU A C 1
ATOM 655 O O . LEU A 1 82 ? 11.901 -0.265 3.733 1.00 92.12 82 LEU A O 1
ATOM 659 N N . GLU A 1 83 ? 12.195 1.850 4.421 1.00 91.62 83 GLU A N 1
ATOM 660 C CA . GLU A 1 83 ? 11.364 2.466 3.374 1.00 91.62 83 GLU A CA 1
ATOM 661 C C . GLU A 1 83 ? 11.891 2.134 1.972 1.00 91.62 83 GLU A C 1
ATOM 663 O O . GLU A 1 83 ? 11.154 1.721 1.075 1.00 91.62 83 GLU A O 1
ATOM 668 N N . SER A 1 84 ? 13.207 2.246 1.788 1.00 93.44 84 SER A N 1
ATOM 669 C CA . SER A 1 84 ? 13.863 1.930 0.522 1.00 93.44 84 SER A CA 1
ATOM 670 C C . SER A 1 84 ? 13.777 0.433 0.178 1.00 93.44 84 SER A C 1
ATOM 672 O O . SER A 1 84 ? 13.611 0.061 -0.987 1.00 93.44 84 SER A O 1
ATOM 674 N N . LEU A 1 85 ? 13.849 -0.450 1.180 1.00 94.94 85 LEU A N 1
ATOM 675 C CA . LEU A 1 85 ? 13.646 -1.889 1.003 1.00 94.94 85 LEU A CA 1
ATOM 676 C C . LEU A 1 85 ? 12.188 -2.225 0.652 1.00 94.94 85 LEU A C 1
ATOM 678 O O . LEU A 1 85 ? 11.957 -2.982 -0.293 1.00 94.94 85 LEU A O 1
ATOM 682 N N . ALA A 1 86 ? 11.222 -1.636 1.358 1.00 94.56 86 ALA A N 1
ATOM 683 C CA . ALA A 1 86 ? 9.795 -1.819 1.111 1.00 94.56 86 ALA A CA 1
ATOM 684 C C . ALA A 1 86 ? 9.408 -1.363 -0.303 1.00 94.56 86 ALA A C 1
ATOM 686 O O . ALA A 1 86 ? 8.762 -2.113 -1.036 1.00 94.56 86 ALA A O 1
ATOM 687 N N . LEU A 1 87 ? 9.888 -0.189 -0.733 1.00 95.94 87 LEU A N 1
ATOM 688 C CA . LEU A 1 87 ? 9.700 0.313 -2.095 1.00 95.94 87 LEU A CA 1
ATOM 689 C C . LEU A 1 87 ? 10.237 -0.668 -3.143 1.00 95.94 87 LEU A C 1
ATOM 691 O O . LEU A 1 87 ? 9.534 -0.986 -4.104 1.00 95.94 87 LEU A O 1
ATOM 695 N N . LYS A 1 88 ? 11.461 -1.179 -2.953 1.00 96.31 88 LYS A N 1
ATOM 696 C CA . LYS A 1 88 ? 12.057 -2.165 -3.863 1.00 96.31 88 LYS A CA 1
ATOM 697 C C . LYS A 1 88 ? 11.196 -3.424 -3.958 1.00 96.31 88 LYS A C 1
ATOM 699 O O . LYS A 1 88 ? 10.882 -3.856 -5.064 1.00 96.31 88 LYS A O 1
ATOM 704 N N . LYS A 1 89 ? 10.782 -3.990 -2.819 1.00 96.75 89 LYS A N 1
ATOM 705 C CA . LYS A 1 89 ? 9.940 -5.196 -2.776 1.00 96.75 89 LYS A CA 1
ATOM 706 C C . LYS A 1 89 ? 8.589 -4.985 -3.445 1.00 96.75 89 LYS A C 1
ATOM 708 O O . LYS A 1 89 ? 8.151 -5.826 -4.228 1.00 96.75 89 LYS A O 1
ATOM 713 N N . PHE A 1 90 ? 7.965 -3.836 -3.213 1.00 97.00 90 PHE A N 1
ATOM 714 C CA . PHE A 1 90 ? 6.712 -3.496 -3.871 1.00 97.00 90 PHE A CA 1
ATOM 715 C C . PHE A 1 90 ? 6.881 -3.335 -5.391 1.00 97.00 90 PHE A C 1
ATOM 717 O O . PHE A 1 90 ? 6.047 -3.809 -6.160 1.00 97.00 90 PHE A O 1
ATOM 724 N N . LEU A 1 91 ? 7.981 -2.730 -5.852 1.00 97.62 91 LEU A N 1
ATOM 725 C CA . LEU A 1 91 ? 8.282 -2.601 -7.280 1.00 97.62 91 LEU A CA 1
ATOM 726 C C . LEU A 1 91 ? 8.635 -3.936 -7.952 1.00 97.62 91 LEU A C 1
ATOM 728 O O . LEU A 1 91 ? 8.265 -4.128 -9.108 1.00 97.62 91 LEU A O 1
ATOM 732 N N . GLU A 1 92 ? 9.307 -4.859 -7.258 1.00 97.31 92 GLU A N 1
ATOM 733 C CA . GLU A 1 92 ? 9.529 -6.235 -7.732 1.00 97.31 92 GLU A CA 1
ATOM 734 C C . GLU A 1 92 ? 8.188 -6.938 -7.994 1.00 97.31 92 GLU A C 1
ATOM 736 O O . GLU A 1 92 ? 7.984 -7.503 -9.072 1.00 97.31 92 GLU A O 1
ATOM 741 N N . LEU A 1 93 ? 7.243 -6.816 -7.058 1.00 96.88 93 LEU A N 1
ATOM 742 C CA . LEU A 1 93 ? 5.889 -7.347 -7.201 1.00 96.88 93 LEU A CA 1
ATOM 743 C C . LEU A 1 93 ? 5.134 -6.677 -8.366 1.00 96.88 93 LEU A C 1
ATOM 745 O O . LEU A 1 93 ? 4.567 -7.351 -9.225 1.00 96.88 93 LEU A O 1
ATOM 749 N N . CYS A 1 94 ? 5.189 -5.347 -8.463 1.00 97.19 94 CYS A N 1
ATOM 750 C CA . CYS A 1 94 ? 4.607 -4.595 -9.578 1.00 97.19 94 CYS A CA 1
ATOM 751 C C . CYS A 1 94 ? 5.182 -5.019 -10.940 1.00 97.19 94 CYS A C 1
ATOM 753 O O . CYS A 1 94 ? 4.455 -5.109 -11.933 1.00 97.19 94 CYS A O 1
ATOM 755 N N . LEU A 1 95 ? 6.493 -5.274 -11.003 1.00 97.06 95 LEU A N 1
ATOM 756 C CA . LEU A 1 95 ? 7.178 -5.718 -12.212 1.00 97.06 95 LEU A CA 1
ATOM 757 C C . LEU A 1 95 ? 6.732 -7.124 -12.622 1.00 97.06 95 LEU A C 1
ATOM 759 O O . LEU A 1 95 ? 6.491 -7.339 -13.811 1.00 97.06 95 LEU A O 1
ATOM 763 N N . TYR A 1 96 ? 6.581 -8.043 -11.663 1.00 96.44 96 TYR A N 1
ATOM 764 C CA . TYR A 1 96 ? 6.076 -9.398 -11.905 1.00 96.44 96 TYR A CA 1
ATOM 765 C C . TYR A 1 96 ? 4.712 -9.368 -12.613 1.00 96.44 96 TYR A C 1
ATOM 767 O O . TYR A 1 96 ? 4.547 -9.982 -13.666 1.00 96.44 96 TYR A O 1
ATOM 775 N N . TYR A 1 97 ? 3.783 -8.535 -12.135 1.00 96.19 97 TYR A N 1
ATOM 776 C CA . TYR A 1 97 ? 2.477 -8.336 -12.781 1.00 96.19 97 TYR A CA 1
ATOM 777 C C . TYR A 1 97 ? 2.486 -7.323 -13.938 1.00 96.19 97 TYR A C 1
ATOM 779 O O . TYR A 1 97 ? 1.433 -6.950 -14.455 1.00 96.19 97 TYR A O 1
ATOM 787 N N . LYS A 1 98 ? 3.665 -6.851 -14.368 1.00 95.00 98 LYS A N 1
ATOM 788 C CA . LYS A 1 98 ? 3.849 -5.868 -15.452 1.00 95.00 98 LYS A CA 1
ATOM 789 C C . LYS A 1 98 ? 3.045 -4.568 -15.259 1.00 95.00 98 LYS A C 1
ATOM 791 O O . LYS A 1 98 ? 2.781 -3.874 -16.250 1.00 95.00 98 LYS A O 1
ATOM 796 N N . ASN A 1 99 ? 2.708 -4.213 -14.018 1.00 94.56 99 ASN A N 1
ATOM 797 C CA . ASN A 1 99 ? 1.941 -3.031 -13.628 1.00 94.56 99 ASN A CA 1
ATOM 798 C C . ASN A 1 99 ? 2.773 -2.146 -12.691 1.00 94.56 99 ASN A C 1
ATOM 800 O O . ASN A 1 99 ? 2.597 -2.163 -11.478 1.00 94.56 99 ASN A O 1
ATOM 804 N N . VAL A 1 100 ? 3.725 -1.406 -13.263 1.00 96.12 100 VAL A N 1
ATOM 805 C CA . VAL A 1 100 ? 4.688 -0.591 -12.509 1.00 96.12 100 VAL A CA 1
ATOM 806 C C . VAL A 1 100 ? 4.252 0.877 -12.483 1.00 96.12 100 VAL A C 1
ATOM 808 O O . VAL A 1 100 ? 4.281 1.523 -13.541 1.00 96.12 100 VAL A O 1
ATOM 811 N N . PRO A 1 101 ? 3.916 1.442 -11.306 1.00 95.38 101 PRO A N 1
ATOM 812 C CA . PRO A 1 101 ? 3.572 2.854 -11.181 1.00 95.38 101 PRO A CA 1
ATOM 813 C C . PRO A 1 101 ? 4.780 3.740 -11.486 1.00 95.38 101 PRO A C 1
ATOM 815 O O . PRO A 1 101 ? 5.835 3.611 -10.865 1.00 95.38 101 PRO A O 1
ATOM 818 N N . PHE A 1 102 ? 4.626 4.674 -12.427 1.00 94.94 102 PHE A N 1
ATOM 819 C CA . PHE A 1 102 ? 5.731 5.528 -12.872 1.00 94.94 102 PHE A CA 1
ATOM 820 C C . PHE A 1 102 ? 6.336 6.349 -11.725 1.00 94.94 102 PHE A C 1
ATOM 822 O O . PHE A 1 102 ? 7.551 6.357 -11.568 1.00 94.94 102 PHE A O 1
ATOM 829 N N . LYS A 1 103 ? 5.499 6.960 -10.874 1.00 95.00 103 LYS A N 1
ATOM 830 C CA . LYS A 1 103 ? 5.956 7.767 -9.728 1.00 95.00 103 LYS A CA 1
ATOM 831 C C . LYS A 1 103 ? 6.847 6.970 -8.767 1.00 95.00 103 LYS A C 1
ATOM 833 O O . LYS A 1 103 ? 7.886 7.467 -8.350 1.00 95.00 103 LYS A O 1
ATOM 838 N N . LEU A 1 104 ? 6.472 5.725 -8.463 1.00 95.94 104 LEU A N 1
ATOM 839 C CA . LEU A 1 104 ? 7.248 4.856 -7.572 1.00 95.94 104 LEU A CA 1
ATOM 840 C C . LEU A 1 104 ? 8.556 4.398 -8.216 1.00 95.94 104 LEU A C 1
ATOM 842 O O . LEU A 1 104 ? 9.576 4.302 -7.540 1.00 95.94 104 LEU A O 1
ATOM 846 N N . TRP A 1 105 ? 8.550 4.156 -9.527 1.00 97.50 105 TRP A N 1
ATOM 847 C CA . TRP A 1 105 ? 9.776 3.839 -10.250 1.00 97.50 105 TRP A CA 1
ATOM 848 C C . TRP A 1 105 ? 10.765 5.011 -10.244 1.00 97.50 105 TRP A C 1
ATOM 850 O O . TRP A 1 105 ? 11.935 4.802 -9.934 1.00 97.50 105 TRP A O 1
ATOM 860 N N . ILE A 1 106 ? 10.300 6.239 -10.501 1.00 97.19 106 ILE A N 1
ATOM 861 C CA . ILE A 1 106 ? 11.144 7.440 -10.398 1.00 97.19 106 ILE A CA 1
ATOM 862 C C . ILE A 1 106 ? 11.686 7.601 -8.976 1.00 97.19 106 ILE A C 1
ATOM 864 O O . ILE A 1 106 ? 12.881 7.821 -8.807 1.00 97.19 106 ILE A O 1
ATOM 868 N N . LEU A 1 107 ? 10.852 7.402 -7.953 1.00 95.62 107 LEU A N 1
ATOM 869 C CA . LEU A 1 107 ? 11.299 7.430 -6.560 1.00 95.62 107 LEU A CA 1
ATOM 870 C C . LEU A 1 107 ? 12.416 6.405 -6.290 1.00 95.62 107 LEU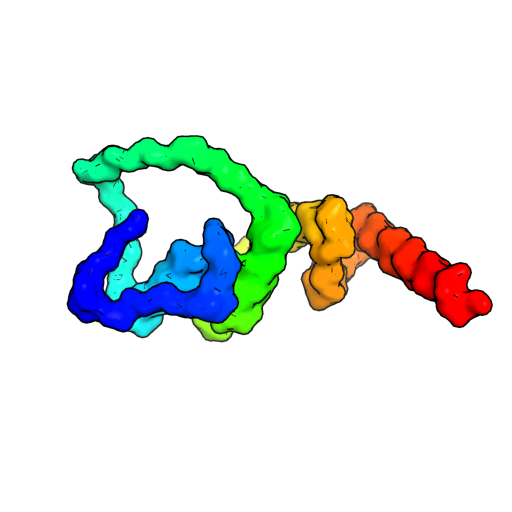 A C 1
ATOM 872 O O . LEU A 1 107 ? 13.387 6.714 -5.603 1.00 95.62 107 LEU A O 1
ATOM 876 N N . ASN A 1 108 ? 12.325 5.201 -6.860 1.00 96.94 108 ASN A N 1
ATOM 877 C CA . ASN A 1 108 ? 13.375 4.192 -6.723 1.00 96.94 108 ASN A CA 1
ATOM 878 C C . ASN A 1 108 ? 14.654 4.550 -7.488 1.00 96.94 108 ASN A C 1
ATOM 880 O O . ASN A 1 108 ? 15.738 4.251 -7.000 1.00 96.94 108 ASN A O 1
ATOM 884 N N . ILE A 1 109 ? 14.557 5.209 -8.645 1.00 97.06 109 ILE A N 1
ATOM 885 C CA . ILE A 1 109 ? 15.730 5.742 -9.357 1.00 97.06 109 ILE A CA 1
ATOM 886 C C . ILE A 1 109 ? 16.431 6.803 -8.507 1.00 97.06 109 ILE A C 1
ATOM 888 O O . ILE A 1 109 ? 17.646 6.749 -8.364 1.00 97.06 109 ILE A O 1
ATOM 892 N N . LEU A 1 110 ? 15.681 7.727 -7.904 1.00 95.75 110 LEU A N 1
ATOM 893 C CA . LEU A 1 110 ? 16.254 8.766 -7.045 1.00 95.75 110 LEU A CA 1
ATOM 894 C C . LEU A 1 110 ? 16.931 8.171 -5.802 1.00 95.75 110 LEU A C 1
ATOM 896 O O . LEU A 1 110 ? 18.005 8.618 -5.417 1.00 95.75 110 LEU A O 1
ATOM 900 N N . ASN A 1 111 ? 16.337 7.134 -5.205 1.00 93.06 111 ASN A N 1
ATOM 901 C CA . ASN A 1 111 ? 16.887 6.488 -4.011 1.00 93.06 111 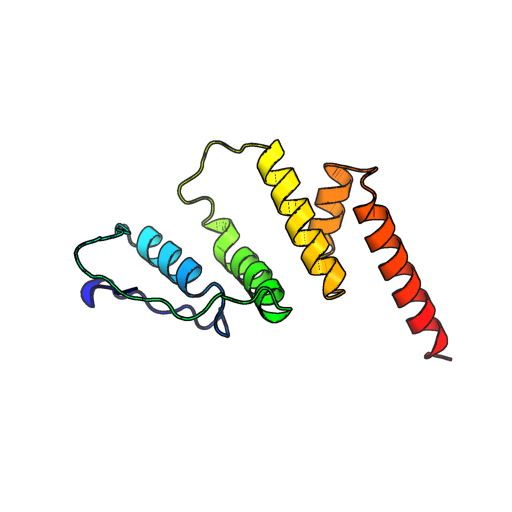ASN A CA 1
ATOM 902 C C . ASN A 1 111 ? 18.035 5.509 -4.313 1.00 93.06 111 ASN A C 1
ATOM 904 O O . ASN A 1 111 ? 18.916 5.315 -3.478 1.00 93.06 111 ASN A O 1
ATOM 908 N N . ARG A 1 112 ? 17.992 4.818 -5.459 1.00 93.38 112 ARG A N 1
ATOM 909 C CA . ARG A 1 112 ? 18.906 3.727 -5.840 1.00 93.38 112 ARG A CA 1
ATOM 910 C C . ARG A 1 112 ? 19.102 3.701 -7.362 1.00 93.38 112 ARG A C 1
ATOM 912 O O . ARG A 1 112 ? 18.598 2.790 -8.024 1.00 93.38 112 ARG A O 1
ATOM 919 N N . PRO A 1 113 ? 19.828 4.667 -7.947 1.00 93.44 113 PRO A N 1
ATOM 920 C CA . PRO A 1 113 ? 19.873 4.855 -9.401 1.00 93.44 113 PRO A CA 1
ATOM 921 C C . PRO A 1 113 ? 20.369 3.615 -10.151 1.00 93.44 113 PRO A C 1
ATOM 923 O O . PRO A 1 113 ? 19.772 3.219 -11.152 1.00 93.44 113 PRO A O 1
ATOM 926 N N . PHE A 1 114 ? 21.384 2.938 -9.610 1.00 94.44 114 PHE A N 1
ATOM 927 C CA . PHE A 1 114 ? 22.026 1.772 -10.225 1.00 94.44 114 PHE A CA 1
ATOM 928 C C . PHE A 1 114 ? 21.420 0.416 -9.817 1.00 94.44 114 PHE A C 1
ATOM 930 O O . PHE A 1 114 ? 22.025 -0.624 -10.069 1.00 94.44 114 PHE A O 1
ATOM 937 N N . ASP A 1 115 ? 20.236 0.383 -9.190 1.00 94.88 115 ASP A N 1
ATOM 938 C CA . ASP A 1 115 ? 19.584 -0.892 -8.865 1.00 94.88 115 ASP A CA 1
ATOM 939 C C . ASP A 1 115 ? 19.185 -1.639 -10.151 1.00 94.88 115 ASP A C 1
ATOM 941 O O . ASP A 1 115 ? 18.540 -1.082 -11.047 1.00 94.88 115 ASP A O 1
ATOM 945 N N . ILE A 1 116 ? 19.514 -2.932 -10.224 1.00 96.06 116 ILE A N 1
ATOM 946 C CA . ILE A 1 116 ? 19.189 -3.803 -11.362 1.00 96.06 116 ILE A CA 1
ATOM 947 C C . ILE A 1 116 ? 17.684 -3.826 -11.674 1.00 96.06 116 ILE A C 1
ATOM 949 O O . ILE A 1 116 ? 17.278 -4.063 -12.815 1.00 96.06 116 ILE A O 1
ATOM 953 N N . LEU A 1 117 ? 16.839 -3.552 -10.675 1.00 96.62 117 LEU A N 1
ATOM 954 C CA . LEU A 1 117 ? 15.399 -3.416 -10.842 1.00 96.62 117 LEU A CA 1
ATOM 955 C C . LEU A 1 117 ? 15.029 -2.272 -11.799 1.00 96.62 117 LEU A C 1
ATOM 957 O O . LEU A 1 117 ? 14.142 -2.453 -12.635 1.00 96.62 117 LEU A O 1
ATOM 961 N N . ASN A 1 118 ? 15.729 -1.133 -11.748 1.00 97.00 118 ASN A N 1
ATOM 962 C CA . ASN A 1 118 ? 15.470 -0.002 -12.646 1.00 97.00 118 ASN A CA 1
ATOM 963 C C . ASN A 1 118 ? 15.735 -0.382 -14.102 1.00 97.00 118 ASN A C 1
ATOM 965 O O . ASN A 1 118 ? 14.919 -0.083 -14.975 1.00 97.00 118 ASN A O 1
ATOM 969 N N . TYR A 1 119 ? 16.829 -1.106 -14.349 1.00 96.06 119 TYR A N 1
ATOM 970 C CA . TYR A 1 119 ? 17.152 -1.633 -15.671 1.00 96.06 119 TYR A CA 1
ATOM 971 C C . TYR A 1 119 ? 16.071 -2.603 -16.176 1.00 96.06 119 TYR A C 1
ATOM 973 O O . TYR A 1 119 ? 15.617 -2.493 -17.317 1.00 96.06 119 TYR A O 1
ATOM 981 N N . LYS A 1 120 ? 15.590 -3.518 -15.321 1.00 97.25 120 LYS A N 1
ATOM 982 C CA . LYS A 1 120 ? 14.506 -4.451 -15.679 1.00 97.25 120 LYS A CA 1
ATOM 983 C C . LYS A 1 120 ? 13.207 -3.718 -16.034 1.00 97.25 120 LYS A C 1
ATOM 985 O O . LYS A 1 120 ? 12.572 -4.054 -17.036 1.00 97.25 120 LYS A O 1
ATOM 990 N N . ILE A 1 121 ? 12.825 -2.706 -15.252 1.00 96.81 121 ILE A N 1
ATOM 991 C CA . ILE A 1 121 ? 11.633 -1.886 -15.517 1.00 96.81 121 ILE A CA 1
ATOM 992 C C . ILE A 1 121 ? 11.788 -1.111 -16.833 1.00 96.81 121 ILE A C 1
ATOM 994 O O . ILE A 1 121 ? 10.858 -1.102 -17.646 1.00 96.81 121 ILE A O 1
ATOM 998 N N . LEU A 1 122 ? 12.957 -0.509 -17.078 1.00 96.25 122 LEU A N 1
ATOM 999 C CA . LEU A 1 122 ? 13.251 0.200 -18.325 1.00 96.25 122 LEU A CA 1
ATOM 1000 C C . LEU A 1 122 ? 13.122 -0.733 -19.533 1.00 96.25 122 LEU A C 1
ATOM 1002 O O . LEU A 1 122 ? 12.399 -0.419 -20.478 1.00 96.25 122 LEU A O 1
ATOM 1006 N N . LYS A 1 123 ? 13.746 -1.916 -19.469 1.00 95.69 123 LYS A N 1
ATOM 1007 C CA . LYS A 1 123 ? 13.679 -2.934 -20.526 1.00 95.69 123 LYS A CA 1
ATOM 1008 C C . LYS A 1 123 ? 12.235 -3.342 -20.834 1.00 95.69 123 LYS A C 1
ATOM 1010 O O . LYS A 1 123 ? 11.861 -3.405 -22.004 1.00 95.69 123 LYS A O 1
ATOM 1015 N N . LEU A 1 124 ? 11.404 -3.558 -19.807 1.00 94.31 124 LEU A N 1
ATOM 1016 C CA . LEU A 1 124 ? 9.978 -3.859 -19.985 1.00 94.31 124 LEU A CA 1
ATOM 1017 C C . LEU A 1 124 ? 9.233 -2.713 -20.689 1.00 94.31 124 LEU A C 1
ATOM 1019 O O . LEU A 1 124 ? 8.432 -2.965 -21.589 1.00 94.31 124 LEU A O 1
ATOM 1023 N N . LYS A 1 125 ? 9.479 -1.457 -20.295 1.00 92.94 125 LYS A N 1
ATOM 1024 C CA . LYS A 1 125 ? 8.840 -0.287 -20.919 1.00 92.94 125 LYS A CA 1
ATOM 1025 C C . LYS A 1 125 ? 9.265 -0.108 -22.376 1.00 92.94 125 LYS A C 1
ATOM 1027 O O . LYS A 1 125 ? 8.399 0.102 -23.219 1.00 92.94 125 LYS A O 1
ATOM 1032 N N . MET A 1 126 ? 10.554 -0.262 -22.683 1.00 93.81 126 MET A N 1
ATOM 1033 C CA . MET A 1 126 ? 11.063 -0.224 -24.059 1.00 93.81 126 MET A CA 1
ATOM 1034 C C . MET A 1 126 ? 10.437 -1.318 -24.926 1.00 93.81 126 MET A C 1
ATOM 1036 O O . MET A 1 126 ? 10.057 -1.055 -26.063 1.00 93.81 126 MET A O 1
ATOM 1040 N N . TYR A 1 127 ? 10.297 -2.533 -24.387 1.00 92.50 127 TYR A N 1
ATOM 1041 C CA . TYR A 1 127 ? 9.631 -3.629 -25.087 1.00 92.50 127 TYR A CA 1
ATOM 1042 C C . TYR A 1 127 ? 8.168 -3.292 -25.403 1.00 92.50 127 TYR A C 1
ATOM 1044 O O . TYR A 1 127 ? 7.776 -3.366 -26.563 1.00 92.50 127 TYR A O 1
ATOM 1052 N N . LYS A 1 128 ? 7.391 -2.837 -24.407 1.00 90.19 128 LYS A N 1
ATOM 1053 C CA . LYS A 1 128 ? 5.986 -2.429 -24.601 1.00 90.19 128 LYS A CA 1
ATOM 1054 C C . LYS A 1 128 ? 5.835 -1.300 -25.627 1.00 90.19 128 LYS A C 1
ATOM 1056 O O . LYS A 1 128 ? 4.877 -1.293 -26.395 1.00 90.19 128 LYS A O 1
ATOM 1061 N N . LEU A 1 129 ? 6.773 -0.351 -25.639 1.00 89.88 129 LEU A N 1
ATOM 1062 C CA . LEU A 1 129 ? 6.785 0.743 -26.606 1.00 89.88 129 LEU A CA 1
ATOM 1063 C C . LEU A 1 129 ? 7.024 0.214 -28.026 1.00 89.88 129 LEU A C 1
ATOM 1065 O O . LEU A 1 129 ? 6.242 0.509 -28.922 1.00 89.88 129 LEU A O 1
ATOM 1069 N N . LYS A 1 130 ? 8.049 -0.630 -28.215 1.00 89.44 130 LYS A N 1
ATOM 1070 C CA . LYS A 1 130 ? 8.356 -1.252 -29.513 1.00 89.44 130 LYS A CA 1
ATOM 1071 C C . LYS A 1 130 ? 7.203 -2.094 -30.047 1.00 89.44 130 LYS A C 1
ATOM 1073 O O . LYS A 1 130 ? 6.942 -2.052 -31.241 1.00 89.44 130 LYS A O 1
ATOM 1078 N N . THR A 1 131 ? 6.525 -2.860 -29.191 1.00 85.25 131 THR A N 1
ATOM 1079 C CA . THR A 1 131 ? 5.377 -3.666 -29.622 1.00 85.25 131 THR A CA 1
ATOM 1080 C C . THR A 1 131 ? 4.203 -2.796 -30.037 1.00 85.25 131 THR A C 1
ATOM 1082 O O . THR A 1 131 ? 3.573 -3.116 -31.030 1.00 85.25 131 THR A O 1
ATOM 1085 N N . LYS A 1 132 ? 3.939 -1.681 -29.341 1.00 80.69 132 LYS A N 1
ATOM 1086 C CA . LYS A 1 132 ? 2.851 -0.766 -29.709 1.00 80.69 132 LYS A CA 1
ATOM 1087 C C . LYS A 1 132 ? 3.019 -0.240 -31.142 1.00 80.69 132 LYS A C 1
ATOM 1089 O O . LYS A 1 132 ? 2.140 -0.429 -31.964 1.00 80.69 132 LYS A O 1
ATOM 1094 N N . PHE A 1 133 ? 4.205 0.270 -31.474 1.00 70.44 133 PHE A N 1
ATOM 1095 C CA . PHE A 1 133 ? 4.508 0.767 -32.824 1.00 70.44 133 PHE A CA 1
ATOM 1096 C C . PHE A 1 133 ? 4.485 -0.301 -33.929 1.00 70.44 133 PHE A C 1
ATOM 1098 O O . PHE A 1 133 ? 4.442 0.050 -35.100 1.00 70.44 133 PHE A O 1
ATOM 1105 N N . ARG A 1 134 ? 4.550 -1.593 -33.587 1.00 68.94 134 ARG A N 1
ATOM 1106 C CA . ARG A 1 134 ? 4.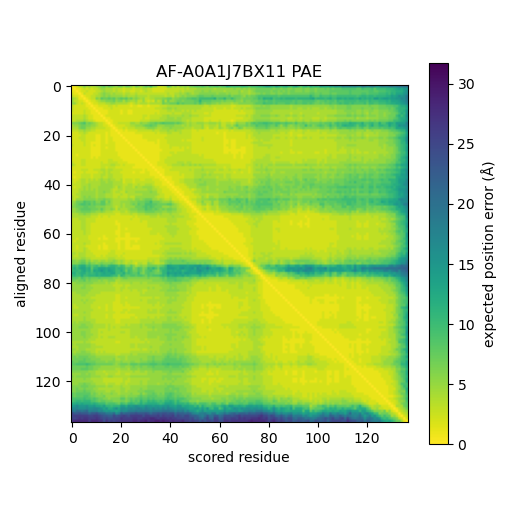601 -2.689 -34.568 1.00 68.94 134 ARG A CA 1
ATOM 1107 C C . ARG A 1 134 ? 3.221 -3.201 -34.993 1.00 68.94 134 ARG A C 1
ATOM 1109 O O . ARG A 1 134 ? 3.162 -3.969 -35.941 1.00 68.94 134 ARG A O 1
ATOM 1116 N N . PHE A 1 135 ? 2.162 -2.822 -34.276 1.00 60.19 135 PHE A N 1
ATOM 1117 C CA . PHE A 1 135 ? 0.773 -3.208 -34.561 1.00 60.19 135 PHE A CA 1
ATOM 1118 C C . PHE A 1 135 ? -0.113 -2.012 -34.957 1.00 60.19 135 PHE A C 1
ATOM 1120 O O . PHE A 1 135 ? -1.294 -2.206 -35.221 1.00 60.19 135 PHE A O 1
ATOM 1127 N N . ASP A 1 136 ? 0.456 -0.801 -35.006 1.00 54.53 136 ASP A N 1
ATOM 1128 C CA . ASP A 1 136 ? -0.204 0.437 -35.449 1.00 54.53 136 ASP A CA 1
ATOM 1129 C C . ASP A 1 136 ? 0.191 0.817 -36.909 1.00 54.53 136 ASP A C 1
ATOM 1131 O O . ASP A 1 136 ? 0.045 1.973 -37.307 1.00 54.53 136 ASP A O 1
ATOM 1135 N N . VAL A 1 137 ? 0.719 -0.140 -37.695 1.00 46.41 137 VAL A N 1
ATOM 1136 C CA . VAL A 1 137 ? 1.062 -0.049 -39.138 1.00 46.41 137 VAL A CA 1
ATOM 1137 C C . VAL A 1 137 ? 0.404 -1.214 -39.863 1.00 46.41 137 VAL A C 1
ATOM 1139 O O . VAL A 1 137 ? -0.144 -0.984 -40.961 1.00 46.41 137 VAL A O 1
#

Sequence (137 aa):
MALKKSTAVEFNERISGFHCYDLGISIDVLDKGYQIIVSDQILIEHFSNGNTNLDFIKGIIKFHDLYKSKLPKGVFNKNSHLESLALKKFLELCLYYKNVPFKLWILNILNRPFDILNYKILKLKMYKLKTKFRFDV